Protein AF-A0A401PK47-F1 (afdb_monomer)

Foldseek 3Di:
DDQLPALLVVFFLVNLVVLPDPVRVVVLVVLQCVQVPPLQFHALVSCCPVPVHPPADPLRSVLLQVNLSQDPSHHHSSSVSSSVCCVPPNDPVSVVSSVQSSQDDSVSPHHDLVSVQVSCCVRPVGDDPVSVVVPDD

Solvent-accessible surface area (backbone atoms only — not comparable to full-atom values): 7869 Å² total; per-residue (Å²): 135,78,81,73,70,38,48,51,75,89,54,49,53,74,62,33,52,73,76,45,54,72,67,56,50,48,50,52,52,54,50,48,48,71,73,21,54,93,73,66,22,35,42,67,70,53,42,38,60,77,72,65,35,91,85,52,56,70,56,49,45,51,51,53,42,41,36,41,33,36,50,98,83,21,27,45,63,65,35,51,50,27,45,52,33,41,76,78,68,42,52,70,68,57,45,51,51,39,58,48,34,72,45,21,46,97,86,56,79,51,67,50,67,71,60,38,48,50,51,35,31,65,57,68,70,49,70,58,68,72,65,59,55,76,75,61,130

Organism: Scyliorhinus torazame (NCBI:txid75743)

InterPro domains:
  IPR011992 EF-hand domain pair [SSF47473] (18-122)
  IPR057368 USP32, N-terminal domain [PF25265] (15-105)

Radius of gyration: 15.9 Å; Cα contacts (8 Å, |Δi|>4): 134; chains: 1; bounding box: 37×32×49 Å

Secondary structure (DSSP, 8-state):
------TTTTS-HHHHHHTS-HHHHHHHHHHHHHHHGGGSEE-HHHHIIIII-TTS-HHHHHHHHHHTT-BTTBEEHHHHHHHHHHHHH--HHHHHHHHHHHHB-TTSS-B-HHHHHHHHHHHHSS--HHHHHTT--

Sequence (137 aa):
MGAKESRIGFLSYDEAVKRVTDIELKRLKDAFKRTSGLSYYMSQQAFVREVLGDGVPPKVAEVIYHSFGGTSKGLHFNNLIVGLVLLTRGRDEEKAKYIFNLFANESGSYVVREEMETMLRACDGEVQLGVKKCFVE

pLDDT: mean 90.39, std 10.46, range [31.39, 98.19]

Structure (mmCIF, N/CA/C/O backbone):
data_AF-A0A401PK47-F1
#
_entry.id   AF-A0A401PK47-F1
#
loop_
_atom_site.group_PDB
_atom_site.id
_atom_site.type_symbol
_atom_site.label_atom_id
_atom_site.label_alt_id
_atom_site.label_comp_id
_atom_site.label_asym_id
_atom_site.label_entity_id
_atom_site.label_seq_id
_atom_site.pdbx_PDB_ins_code
_atom_site.Cartn_x
_atom_site.Cartn_y
_atom_site.Cartn_z
_atom_site.occupancy
_atom_site.B_iso_or_equiv
_atom_site.auth_seq_id
_atom_site.auth_comp_id
_atom_site.auth_asym_id
_atom_site.auth_atom_id
_atom_site.pdbx_PDB_model_num
ATOM 1 N N . MET A 1 1 ? -2.716 22.388 5.372 1.00 31.39 1 MET A N 1
ATOM 2 C CA . MET A 1 1 ? -3.185 21.053 4.943 1.00 31.39 1 MET A CA 1
ATOM 3 C C . MET A 1 1 ? -1.954 20.205 4.670 1.00 31.39 1 MET A C 1
ATOM 5 O O . MET A 1 1 ? -1.365 20.333 3.604 1.00 31.39 1 MET A O 1
ATOM 9 N N . GLY A 1 2 ? -1.486 19.475 5.686 1.00 39.19 2 GLY A N 1
ATOM 10 C CA . GLY A 1 2 ? -0.307 18.616 5.574 1.00 39.19 2 GLY A CA 1
ATOM 11 C C . GLY A 1 2 ? -0.608 17.437 4.658 1.00 39.19 2 GLY A C 1
ATOM 12 O O . GLY A 1 2 ? -1.720 16.909 4.676 1.00 39.19 2 GLY A O 1
ATOM 13 N N . ALA A 1 3 ? 0.349 17.063 3.814 1.00 41.78 3 ALA A N 1
ATOM 14 C CA . ALA A 1 3 ? 0.252 15.822 3.065 1.00 41.78 3 ALA A CA 1
ATOM 15 C C . ALA A 1 3 ? 0.083 14.683 4.079 1.00 41.78 3 ALA A C 1
ATOM 17 O O . ALA A 1 3 ? 0.897 14.567 4.990 1.00 41.78 3 ALA A O 1
ATOM 18 N N . LYS A 1 4 ? -0.984 13.883 3.959 1.00 55.28 4 LYS A N 1
ATOM 19 C CA . LYS A 1 4 ? -1.098 12.643 4.733 1.00 55.28 4 LYS A CA 1
ATOM 20 C C . LYS A 1 4 ? 0.108 11.785 4.355 1.00 55.28 4 LYS A C 1
ATOM 22 O O . LYS A 1 4 ? 0.205 11.346 3.209 1.00 55.28 4 LYS A O 1
ATOM 27 N N . GLU A 1 5 ? 1.058 11.644 5.272 1.00 63.09 5 GLU A N 1
ATOM 28 C CA . GLU A 1 5 ? 2.217 10.782 5.066 1.00 63.09 5 GLU A CA 1
ATOM 29 C C . GLU A 1 5 ? 1.739 9.342 4.838 1.00 63.09 5 GLU A C 1
ATOM 31 O O . GLU A 1 5 ? 0.704 8.916 5.359 1.00 63.09 5 GLU A O 1
ATOM 36 N N . SER A 1 6 ? 2.469 8.601 4.001 1.00 74.94 6 SER A N 1
ATOM 37 C CA . SER A 1 6 ? 2.172 7.190 3.741 1.00 74.94 6 SER A CA 1
ATOM 38 C C . SER A 1 6 ? 2.114 6.420 5.061 1.00 74.94 6 SER A C 1
ATOM 40 O O . SER A 1 6 ? 2.986 6.566 5.918 1.00 74.94 6 SER A O 1
ATOM 42 N N . ARG A 1 7 ? 1.127 5.530 5.210 1.00 80.44 7 ARG A N 1
ATOM 43 C CA . ARG A 1 7 ? 0.995 4.681 6.409 1.00 80.44 7 ARG A CA 1
ATOM 44 C C . ARG A 1 7 ? 2.089 3.605 6.495 1.00 80.44 7 ARG A C 1
ATOM 46 O O . ARG A 1 7 ? 2.169 2.890 7.493 1.00 80.44 7 ARG A O 1
ATOM 53 N N . ILE A 1 8 ? 2.940 3.512 5.469 1.00 85.81 8 ILE A N 1
ATOM 54 C CA . ILE A 1 8 ? 4.033 2.542 5.318 1.00 85.81 8 ILE A CA 1
ATOM 55 C C . ILE A 1 8 ? 5.405 3.192 5.598 1.00 85.81 8 ILE A C 1
ATOM 57 O O . ILE A 1 8 ? 6.439 2.709 5.153 1.00 85.81 8 ILE A O 1
ATOM 61 N N . GLY A 1 9 ? 5.457 4.286 6.368 1.00 82.38 9 GLY A N 1
ATOM 62 C CA . GLY A 1 9 ? 6.714 4.983 6.692 1.00 82.38 9 GLY A CA 1
ATOM 63 C C . GLY A 1 9 ? 7.784 4.133 7.401 1.00 82.38 9 GLY A C 1
ATOM 64 O O . GLY A 1 9 ? 8.943 4.528 7.450 1.00 82.38 9 GLY A O 1
ATOM 65 N N . PHE A 1 10 ? 7.423 2.954 7.919 1.00 89.19 10 PHE A N 1
ATOM 66 C CA . PHE A 1 10 ? 8.337 2.014 8.577 1.00 89.19 10 PHE A CA 1
ATOM 67 C C . PHE A 1 10 ? 9.100 1.082 7.615 1.00 89.19 10 PHE A C 1
ATOM 69 O O . PHE A 1 10 ? 9.988 0.368 8.072 1.00 89.19 10 PHE A O 1
ATOM 76 N N . LEU A 1 11 ? 8.752 1.042 6.321 1.00 93.69 11 LEU A N 1
ATOM 77 C CA . LEU A 1 11 ? 9.488 0.300 5.291 1.00 93.69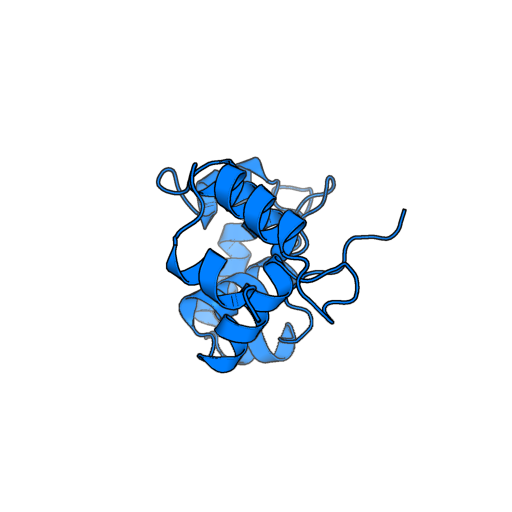 11 LEU A CA 1
ATOM 78 C C . LEU A 1 11 ? 9.972 1.286 4.228 1.00 93.69 11 LEU A C 1
ATOM 80 O O . LEU A 1 11 ? 9.175 1.867 3.491 1.00 93.69 11 LEU A O 1
ATOM 84 N N . SER A 1 12 ? 11.286 1.465 4.132 1.00 94.81 12 SER A N 1
ATOM 85 C CA . SER A 1 12 ? 11.864 2.406 3.172 1.00 94.81 12 SER A CA 1
ATOM 86 C C . SER A 1 12 ? 11.835 1.869 1.736 1.00 94.81 12 SER A C 1
ATOM 88 O O . SER A 1 12 ? 11.812 0.659 1.493 1.00 94.81 12 SER A O 1
ATOM 90 N N . TYR A 1 13 ? 11.902 2.777 0.755 1.00 95.62 13 TYR A N 1
ATOM 91 C CA . TYR A 1 13 ? 12.070 2.404 -0.654 1.00 95.62 13 TYR A CA 1
ATOM 92 C C . TYR A 1 13 ? 13.329 1.554 -0.868 1.00 95.62 13 TYR A C 1
ATOM 94 O O . TYR A 1 13 ? 13.256 0.531 -1.545 1.00 95.62 13 TYR A O 1
ATOM 102 N N . ASP A 1 14 ? 14.451 1.932 -0.250 1.00 96.62 14 ASP A N 1
ATOM 103 C CA . ASP A 1 14 ? 15.730 1.228 -0.389 1.00 96.62 14 ASP A CA 1
ATOM 104 C C . ASP A 1 14 ? 15.671 -0.203 0.160 1.00 96.62 14 ASP A C 1
ATOM 106 O O . ASP A 1 14 ? 16.259 -1.124 -0.409 1.00 96.62 14 ASP A O 1
ATOM 110 N N . GLU A 1 15 ? 14.938 -0.425 1.251 1.00 96.44 15 GLU A N 1
ATOM 111 C CA . GLU A 1 15 ? 14.688 -1.774 1.759 1.00 96.44 15 GLU A CA 1
ATOM 112 C C . GLU A 1 15 ? 13.727 -2.555 0.870 1.00 96.44 15 GLU A C 1
ATOM 114 O O . GLU A 1 15 ? 13.940 -3.748 0.651 1.00 96.44 15 GLU A O 1
ATOM 119 N N . ALA A 1 16 ? 12.688 -1.904 0.344 1.00 97.06 16 ALA A N 1
ATOM 120 C CA . ALA A 1 16 ? 11.725 -2.550 -0.534 1.00 97.06 16 ALA A CA 1
ATOM 121 C C . ALA A 1 16 ? 12.390 -3.044 -1.827 1.00 97.06 16 ALA A C 1
ATOM 123 O O . ALA A 1 16 ? 12.208 -4.203 -2.202 1.00 97.06 16 ALA A O 1
ATOM 124 N N . VAL A 1 17 ? 13.218 -2.217 -2.478 1.00 97.25 17 VAL A N 1
ATOM 125 C CA . VAL A 1 17 ? 13.900 -2.611 -3.724 1.00 97.25 17 VAL A CA 1
ATOM 126 C C . VAL A 1 17 ? 14.901 -3.742 -3.520 1.00 97.25 17 VAL A C 1
ATOM 128 O O . VAL A 1 17 ? 15.033 -4.572 -4.407 1.00 97.25 17 VAL A O 1
ATOM 131 N N . LYS A 1 18 ? 15.539 -3.859 -2.346 1.00 97.69 18 LYS A N 1
ATOM 132 C CA . LYS A 1 18 ? 16.424 -4.999 -2.031 1.00 97.69 18 LYS A CA 1
ATOM 133 C C . LYS A 1 18 ? 15.690 -6.343 -1.987 1.00 97.69 18 LYS A C 1
ATOM 135 O O . LYS A 1 18 ? 16.326 -7.385 -2.102 1.00 97.69 18 LYS A O 1
ATOM 140 N N . ARG A 1 19 ? 14.363 -6.339 -1.812 1.00 97.44 19 ARG A N 1
ATOM 141 C CA . ARG A 1 19 ? 13.514 -7.548 -1.795 1.00 97.44 19 ARG A CA 1
ATOM 142 C C . ARG A 1 19 ? 12.932 -7.886 -3.168 1.00 97.44 19 ARG A C 1
ATOM 144 O O . ARG A 1 19 ? 12.086 -8.776 -3.285 1.00 97.44 19 ARG A O 1
ATOM 151 N N . VAL A 1 20 ? 13.335 -7.154 -4.201 1.00 97.25 20 VAL A N 1
ATOM 152 C CA . VAL A 1 20 ? 12.862 -7.302 -5.574 1.00 97.25 20 VAL A CA 1
ATOM 153 C C . VAL A 1 20 ? 14.071 -7.474 -6.479 1.00 97.25 20 VAL A C 1
ATOM 155 O O . VAL A 1 20 ? 15.068 -6.778 -6.338 1.00 97.25 20 VAL A O 1
ATOM 158 N N . THR A 1 21 ? 14.007 -8.422 -7.407 1.00 97.56 21 THR A N 1
ATOM 159 C CA . THR A 1 21 ? 15.098 -8.598 -8.376 1.00 97.56 21 THR A CA 1
ATOM 160 C C . THR A 1 21 ? 15.144 -7.423 -9.357 1.00 97.56 21 THR A C 1
ATOM 162 O O . THR A 1 21 ? 14.119 -6.800 -9.641 1.00 97.56 21 THR A O 1
ATOM 165 N N . ASP A 1 22 ? 16.301 -7.154 -9.965 1.00 97.56 22 ASP A N 1
ATOM 166 C CA . ASP A 1 22 ? 16.432 -6.075 -10.957 1.00 97.56 22 ASP A CA 1
ATOM 167 C C . ASP A 1 22 ? 15.473 -6.240 -12.146 1.00 97.56 22 ASP A C 1
ATOM 169 O O . ASP A 1 22 ? 14.942 -5.262 -12.680 1.00 97.56 22 ASP A O 1
ATOM 173 N N . ILE A 1 23 ? 15.204 -7.489 -12.540 1.00 98.19 23 ILE A N 1
ATOM 174 C CA . ILE A 1 23 ? 14.275 -7.822 -13.625 1.00 98.19 23 ILE A CA 1
ATOM 175 C C . ILE A 1 23 ? 12.839 -7.450 -13.236 1.00 98.19 23 ILE A C 1
ATOM 177 O O . ILE A 1 23 ? 12.127 -6.824 -14.024 1.00 98.19 23 ILE A O 1
ATOM 181 N N . GLU A 1 24 ? 12.405 -7.808 -12.028 1.00 97.62 24 GLU A N 1
ATOM 182 C CA . GLU A 1 24 ? 11.088 -7.435 -11.504 1.00 97.62 24 GLU A CA 1
ATOM 183 C C . GLU A 1 24 ? 10.961 -5.921 -11.341 1.00 97.62 24 GLU A C 1
ATOM 185 O O . GLU A 1 24 ? 9.970 -5.341 -11.781 1.00 97.62 24 GLU A O 1
ATOM 190 N N . LEU A 1 25 ? 11.983 -5.267 -10.782 1.00 97.75 25 LEU A N 1
ATOM 191 C CA . LEU A 1 25 ? 12.012 -3.819 -10.603 1.00 97.75 25 LEU A CA 1
ATOM 192 C C . LEU A 1 25 ? 11.879 -3.095 -11.946 1.00 97.75 25 LEU A C 1
ATOM 194 O O . LEU A 1 25 ? 11.091 -2.154 -12.066 1.00 97.75 25 LEU A O 1
ATOM 198 N N . LYS A 1 26 ? 12.612 -3.546 -12.970 1.00 97.81 26 LYS A N 1
ATOM 199 C CA . LYS A 1 26 ? 12.507 -3.014 -14.333 1.00 97.81 26 LYS A CA 1
ATOM 200 C C . LYS A 1 26 ? 11.097 -3.205 -14.894 1.00 97.81 26 LYS A C 1
ATOM 202 O O . LYS A 1 26 ? 10.500 -2.244 -15.370 1.00 97.81 26 LYS A O 1
ATOM 207 N N . ARG A 1 27 ? 10.528 -4.409 -14.771 1.00 98.00 27 ARG A N 1
ATOM 208 C CA . ARG A 1 27 ? 9.165 -4.713 -15.240 1.00 98.00 27 ARG A CA 1
ATOM 209 C C . ARG A 1 27 ? 8.102 -3.855 -14.554 1.00 98.00 27 ARG A C 1
ATOM 211 O O . ARG A 1 27 ? 7.221 -3.340 -15.240 1.00 98.00 27 ARG A O 1
ATOM 218 N N . LEU A 1 28 ? 8.201 -3.664 -13.238 1.00 97.06 28 LEU A N 1
ATOM 219 C CA . LEU A 1 28 ? 7.299 -2.808 -12.464 1.00 97.06 28 LEU A CA 1
ATOM 220 C C . LEU A 1 28 ? 7.412 -1.341 -12.893 1.00 97.06 28 LEU A C 1
ATOM 222 O O . LEU A 1 28 ? 6.389 -0.692 -13.107 1.00 97.06 28 LEU A O 1
ATOM 226 N N . LYS A 1 29 ? 8.635 -0.825 -13.083 1.00 95.81 29 LYS A N 1
ATOM 227 C CA . LYS A 1 29 ? 8.862 0.540 -13.593 1.00 95.81 29 LYS A CA 1
ATOM 228 C C . LYS A 1 29 ? 8.262 0.730 -14.983 1.00 95.81 29 LYS A C 1
ATOM 230 O O . LYS A 1 29 ? 7.601 1.737 -15.231 1.00 95.81 29 LYS A O 1
ATOM 235 N N . ASP A 1 30 ? 8.476 -0.228 -15.879 1.00 96.00 30 ASP A N 1
ATOM 236 C CA . ASP A 1 30 ? 7.973 -0.158 -17.249 1.00 96.00 30 ASP A CA 1
ATOM 237 C C . ASP A 1 30 ? 6.439 -0.233 -17.287 1.00 96.00 30 ASP A C 1
ATOM 239 O O . ASP A 1 30 ? 5.808 0.515 -18.033 1.00 96.00 30 ASP A O 1
ATOM 243 N N . ALA A 1 31 ? 5.824 -1.083 -16.456 1.00 96.12 31 ALA A N 1
ATOM 244 C CA . ALA A 1 31 ? 4.370 -1.135 -16.298 1.00 96.12 31 ALA A CA 1
ATOM 245 C C . ALA A 1 31 ? 3.813 0.185 -15.749 1.00 96.12 31 ALA A C 1
ATOM 247 O O . ALA A 1 31 ? 2.922 0.773 -16.356 1.00 96.12 31 ALA A O 1
ATOM 248 N N . PHE A 1 32 ? 4.405 0.711 -14.674 1.00 96.19 32 PHE A N 1
ATOM 249 C CA . PHE A 1 32 ? 3.987 1.977 -14.077 1.00 96.19 32 PHE A CA 1
ATOM 250 C C . PHE A 1 32 ? 4.049 3.146 -15.067 1.00 96.19 32 PHE A C 1
ATOM 252 O O . PHE A 1 32 ? 3.124 3.957 -15.111 1.00 96.19 32 PHE A O 1
ATOM 259 N N . LYS A 1 33 ? 5.109 3.226 -15.883 1.00 94.12 33 LYS A N 1
ATOM 260 C CA . LYS A 1 33 ? 5.254 4.250 -16.931 1.00 94.12 33 LYS A CA 1
ATOM 261 C C . LYS A 1 33 ? 4.157 4.156 -17.990 1.00 94.12 33 LYS A C 1
ATOM 263 O O . LYS A 1 33 ? 3.605 5.185 -18.367 1.00 94.12 33 LYS A O 1
ATOM 268 N N . ARG A 1 34 ? 3.815 2.943 -18.446 1.00 92.56 34 ARG A N 1
ATOM 269 C CA . ARG A 1 34 ? 2.718 2.739 -19.412 1.00 92.56 34 ARG A CA 1
ATOM 270 C C . ARG A 1 34 ? 1.373 3.188 -18.848 1.00 92.56 34 ARG A C 1
ATOM 272 O O . ARG A 1 34 ? 0.586 3.783 -19.572 1.00 92.56 34 ARG A O 1
ATOM 279 N N . THR A 1 35 ? 1.134 2.934 -17.565 1.00 90.62 35 THR A N 1
ATOM 280 C CA . THR A 1 35 ? -0.134 3.256 -16.901 1.00 90.62 35 THR A CA 1
ATOM 281 C C . THR A 1 35 ? -0.259 4.730 -16.505 1.00 90.62 35 THR A C 1
ATOM 283 O O . THR A 1 35 ? -1.345 5.297 -16.594 1.00 90.62 35 THR A O 1
ATOM 286 N N . SER A 1 36 ? 0.828 5.361 -16.054 1.00 87.25 36 SER A N 1
ATOM 287 C CA . SER A 1 36 ? 0.800 6.724 -15.492 1.00 87.25 36 SER A CA 1
ATOM 288 C C . SER A 1 36 ? 0.941 7.824 -16.550 1.00 87.25 36 SER A C 1
ATOM 290 O O . SER A 1 36 ? 0.671 8.990 -16.272 1.00 87.25 36 SER A O 1
ATOM 292 N N . GLY A 1 37 ? 1.361 7.483 -17.772 1.00 79.94 37 GLY A N 1
ATOM 293 C CA . GLY A 1 37 ? 1.552 8.458 -18.844 1.00 79.94 37 GLY A CA 1
ATOM 294 C C . GLY A 1 37 ? 2.574 9.544 -18.480 1.00 79.94 37 GLY A C 1
ATOM 295 O O . GLY A 1 37 ? 3.590 9.274 -17.840 1.00 79.94 37 GLY A O 1
ATOM 296 N N . LEU A 1 38 ? 2.306 10.786 -18.893 1.00 78.44 38 LEU A N 1
ATOM 297 C CA . LEU A 1 38 ? 3.223 11.926 -18.730 1.00 78.44 38 LEU A CA 1
ATOM 298 C C . LEU A 1 38 ? 3.243 12.529 -17.316 1.00 78.44 38 LEU A C 1
ATOM 300 O O . LEU A 1 38 ? 4.099 13.363 -17.032 1.00 78.44 38 LEU A O 1
ATOM 304 N N . SER A 1 39 ? 2.311 12.151 -16.433 1.00 81.12 39 SER A N 1
ATOM 305 C CA . SER A 1 39 ? 2.223 12.747 -15.094 1.00 81.12 39 SER A CA 1
ATOM 306 C C . SER A 1 39 ? 3.315 12.237 -14.153 1.00 81.12 39 SER A C 1
ATOM 308 O O . SER A 1 39 ? 3.609 12.906 -13.171 1.00 81.12 39 SER A O 1
ATOM 310 N N . TYR A 1 40 ? 3.900 11.062 -14.425 1.00 87.88 40 TYR A N 1
ATOM 311 C CA . TYR A 1 40 ? 4.739 10.296 -13.488 1.00 87.88 40 TYR A CA 1
ATOM 312 C C . TYR A 1 40 ? 4.026 9.862 -12.191 1.00 87.88 40 TYR A C 1
ATOM 314 O O . TYR A 1 40 ? 4.660 9.292 -11.302 1.00 87.88 40 TYR A O 1
ATOM 322 N N . TYR A 1 41 ? 2.711 10.069 -12.099 1.00 94.50 41 TYR A N 1
ATOM 323 C CA . TYR A 1 41 ? 1.877 9.672 -10.970 1.00 94.50 41 TYR A CA 1
ATOM 324 C C . TYR A 1 41 ? 0.703 8.813 -11.443 1.00 94.50 41 TYR A C 1
ATOM 326 O O . TYR A 1 41 ? -0.031 9.174 -12.364 1.00 94.50 41 TYR A O 1
ATOM 334 N N . MET A 1 42 ? 0.484 7.690 -10.770 1.00 95.88 42 MET A N 1
ATOM 335 C CA . MET A 1 42 ? -0.641 6.803 -11.046 1.00 95.88 42 MET A CA 1
ATOM 336 C C . MET A 1 42 ? -1.912 7.355 -10.399 1.00 95.88 42 MET A C 1
ATOM 338 O O . MET A 1 42 ? -1.931 7.612 -9.197 1.00 95.88 42 MET A O 1
ATOM 342 N N . SER A 1 43 ? -2.985 7.533 -11.171 1.00 95.12 43 SER A N 1
ATOM 343 C CA . SER A 1 43 ? -4.277 7.947 -10.612 1.00 95.12 43 SER A CA 1
ATOM 344 C C . SER A 1 43 ? -4.900 6.835 -9.765 1.00 95.12 43 SER A C 1
ATOM 346 O O . SER A 1 43 ? -4.609 5.655 -9.963 1.00 95.12 43 SER A O 1
ATOM 348 N N . GLN A 1 44 ? -5.818 7.189 -8.862 1.00 95.06 44 GLN A N 1
ATOM 349 C CA . GLN A 1 44 ? -6.555 6.197 -8.074 1.00 95.06 44 GLN A CA 1
ATOM 350 C C . GLN A 1 44 ? -7.306 5.198 -8.965 1.00 95.06 44 GLN A C 1
ATOM 352 O O . GLN A 1 44 ? -7.247 4.000 -8.720 1.00 95.06 44 GLN A O 1
ATOM 357 N N . GLN A 1 45 ? -7.955 5.662 -10.038 1.00 93.50 45 GLN A N 1
ATOM 358 C CA . GLN A 1 45 ? -8.659 4.778 -10.974 1.00 93.50 45 GLN A CA 1
ATOM 359 C C . GLN A 1 45 ? -7.707 3.777 -11.644 1.00 93.50 45 GLN A C 1
ATOM 361 O O . GLN A 1 45 ? -8.033 2.598 -11.770 1.00 93.50 45 GLN A O 1
ATOM 366 N N . ALA A 1 46 ? -6.525 4.238 -12.059 1.00 95.00 46 ALA A N 1
ATOM 367 C CA . ALA A 1 46 ? -5.516 3.372 -12.651 1.00 95.00 46 ALA A CA 1
ATOM 368 C C . ALA A 1 46 ? -4.949 2.381 -11.626 1.00 95.00 46 ALA A C 1
ATOM 370 O O . ALA A 1 46 ? -4.754 1.219 -11.957 1.00 95.00 46 ALA A O 1
ATOM 371 N N . PHE A 1 47 ? -4.746 2.806 -10.378 1.00 96.12 47 PHE A N 1
ATOM 372 C CA . PHE A 1 47 ? -4.329 1.921 -9.292 1.00 96.12 47 PHE A CA 1
ATOM 373 C C . PHE A 1 47 ? -5.355 0.809 -9.036 1.00 96.12 47 PHE A C 1
ATOM 375 O O . PHE A 1 47 ? -4.993 -0.363 -9.008 1.00 96.12 47 PHE A O 1
ATOM 382 N N . VAL A 1 48 ? -6.641 1.153 -8.921 1.00 95.06 48 VAL A N 1
ATOM 383 C CA . VAL A 1 48 ? -7.715 0.166 -8.729 1.00 95.06 48 VAL A CA 1
ATOM 384 C C . VAL A 1 48 ? -7.706 -0.855 -9.868 1.00 95.06 48 VAL A C 1
ATOM 386 O O . VAL A 1 48 ? -7.639 -2.049 -9.610 1.00 95.06 48 VAL A O 1
ATOM 389 N N . ARG A 1 49 ? -7.695 -0.394 -11.123 1.00 94.00 49 ARG A N 1
ATOM 390 C CA . ARG A 1 49 ? -7.799 -1.277 -12.292 1.00 94.00 49 ARG A CA 1
ATOM 391 C C . ARG A 1 49 ? -6.546 -2.121 -12.538 1.00 94.00 49 ARG A C 1
ATOM 393 O O . ARG A 1 49 ? -6.654 -3.311 -12.796 1.00 94.00 49 ARG A O 1
ATOM 400 N N . GLU A 1 50 ? -5.368 -1.504 -12.497 1.00 94.44 50 GLU A N 1
ATOM 401 C CA . GLU A 1 50 ? -4.116 -2.126 -12.954 1.00 94.44 50 GLU A CA 1
ATOM 402 C C . GLU A 1 50 ? -3.329 -2.806 -11.823 1.00 94.44 50 GLU A C 1
ATOM 404 O O . GLU A 1 50 ? -2.445 -3.613 -12.103 1.00 94.44 50 GLU A O 1
ATOM 409 N N . VAL A 1 51 ? -3.603 -2.464 -10.555 1.00 95.50 51 VAL A N 1
ATOM 410 C CA . VAL A 1 51 ? -2.880 -3.012 -9.391 1.00 95.50 51 VAL A CA 1
ATOM 411 C C . VAL A 1 51 ? -3.751 -3.951 -8.563 1.00 95.50 51 VAL A C 1
ATOM 413 O O . VAL A 1 51 ? -3.289 -5.029 -8.202 1.00 95.50 51 VAL A O 1
ATOM 416 N N . LEU A 1 52 ? -4.987 -3.556 -8.244 1.00 94.69 52 LEU A N 1
ATOM 417 C CA . LEU A 1 52 ? -5.874 -4.347 -7.380 1.00 94.69 52 LEU A CA 1
ATOM 418 C C . LEU A 1 52 ? -6.808 -5.280 -8.166 1.00 94.69 52 LEU A C 1
ATOM 420 O O . LEU A 1 52 ? -7.070 -6.397 -7.722 1.00 94.69 52 LEU A O 1
ATOM 424 N N . GLY A 1 53 ? -7.283 -4.833 -9.329 1.00 90.50 53 GLY A N 1
ATOM 425 C CA . GLY A 1 53 ? -8.284 -5.521 -10.139 1.00 90.50 53 GLY A CA 1
ATOM 426 C C . GLY A 1 53 ? -9.715 -5.372 -9.604 1.00 90.50 53 GLY A C 1
ATOM 427 O O . GLY A 1 53 ? -9.960 -4.767 -8.560 1.00 90.50 53 GLY A O 1
ATOM 428 N N . ASP A 1 54 ? -10.674 -5.960 -10.322 1.00 86.44 54 ASP A N 1
ATOM 429 C CA . ASP A 1 54 ? -12.117 -5.769 -10.084 1.00 86.44 54 ASP A CA 1
ATOM 430 C C . ASP A 1 54 ? -12.664 -6.502 -8.841 1.00 86.44 54 ASP A C 1
ATOM 432 O O . ASP A 1 54 ? -13.819 -6.321 -8.464 1.00 86.44 54 ASP A O 1
ATOM 436 N N . GLY A 1 55 ? -11.849 -7.341 -8.193 1.00 87.50 55 GLY A N 1
ATOM 437 C CA . GLY A 1 55 ? -12.259 -8.132 -7.028 1.00 87.50 55 GLY A CA 1
ATOM 438 C C . GLY A 1 55 ? -12.216 -7.383 -5.693 1.00 87.50 55 GLY A C 1
ATOM 439 O O . GLY A 1 55 ? -12.696 -7.911 -4.692 1.00 87.50 55 GLY A O 1
ATOM 440 N N . VAL A 1 56 ? -11.632 -6.180 -5.647 1.00 91.00 56 VAL A N 1
ATOM 441 C CA . VAL A 1 56 ? -11.478 -5.416 -4.400 1.00 91.00 56 VAL A CA 1
ATOM 442 C C . VAL A 1 56 ? -12.609 -4.390 -4.260 1.00 91.00 56 VAL A C 1
ATOM 444 O O . VAL A 1 56 ? -12.773 -3.554 -5.151 1.00 91.00 56 VAL A O 1
ATOM 447 N N . PRO A 1 57 ? -13.362 -4.382 -3.139 1.00 91.50 57 PRO A N 1
ATOM 448 C CA . PRO A 1 57 ? -14.414 -3.395 -2.911 1.00 91.50 57 PRO A CA 1
ATOM 449 C C . PRO A 1 57 ? -13.901 -1.950 -3.047 1.00 91.50 57 PRO A C 1
ATOM 451 O O . PRO A 1 57 ? -12.818 -1.643 -2.535 1.00 91.50 57 PRO A O 1
ATOM 454 N N . PRO A 1 58 ? -14.670 -1.021 -3.654 1.00 91.25 58 PRO A N 1
ATOM 455 C CA . PRO A 1 58 ? -14.194 0.335 -3.939 1.00 91.25 58 PRO A CA 1
ATOM 456 C C . PRO A 1 58 ? -13.659 1.079 -2.713 1.00 91.25 58 PRO A C 1
ATOM 458 O O . PRO A 1 58 ? -12.642 1.768 -2.804 1.00 91.25 58 PRO A O 1
ATOM 461 N N . LYS A 1 59 ? -14.304 0.909 -1.549 1.00 91.44 59 LYS A N 1
ATOM 462 C CA . LYS A 1 59 ? -13.867 1.574 -0.319 1.00 91.44 59 LYS A CA 1
ATOM 463 C C . LYS A 1 59 ? -12.547 1.017 0.210 1.00 91.44 59 LYS A C 1
ATOM 465 O O . LYS A 1 59 ? -11.680 1.784 0.620 1.00 91.44 59 LYS A O 1
ATOM 470 N N . VAL A 1 60 ? -12.363 -0.299 0.135 1.00 92.44 60 VAL A N 1
ATOM 471 C CA . VAL A 1 60 ? -11.103 -0.965 0.496 1.00 92.44 60 VAL A CA 1
ATOM 472 C C . VAL A 1 60 ? -9.986 -0.510 -0.442 1.00 92.44 60 VAL A C 1
ATOM 474 O O . VAL A 1 60 ? -8.898 -0.153 0.006 1.00 92.44 60 VAL A O 1
ATOM 477 N N . ALA A 1 61 ? -10.269 -0.442 -1.742 1.00 94.50 61 ALA A N 1
ATOM 478 C CA . ALA A 1 61 ? -9.312 0.014 -2.739 1.00 94.50 61 ALA A CA 1
ATOM 479 C C . ALA A 1 61 ? -8.887 1.479 -2.520 1.00 94.50 61 ALA A C 1
ATOM 481 O O . ALA A 1 61 ? -7.705 1.808 -2.624 1.00 94.50 61 ALA A O 1
ATOM 482 N N . GLU A 1 62 ? -9.832 2.352 -2.153 1.00 93.25 62 GLU A N 1
ATOM 483 C CA . GLU A 1 62 ? -9.560 3.733 -1.746 1.00 93.25 62 GLU A CA 1
ATOM 484 C C . GLU A 1 62 ? -8.644 3.793 -0.516 1.00 93.25 62 GLU A C 1
ATOM 486 O O . GLU A 1 62 ? -7.674 4.552 -0.510 1.00 93.25 62 GLU A O 1
ATOM 491 N N . VAL A 1 63 ? -8.918 2.992 0.514 1.00 93.06 63 VAL A N 1
ATOM 492 C CA . VAL A 1 63 ? -8.097 2.937 1.732 1.00 93.06 63 VAL A CA 1
ATOM 493 C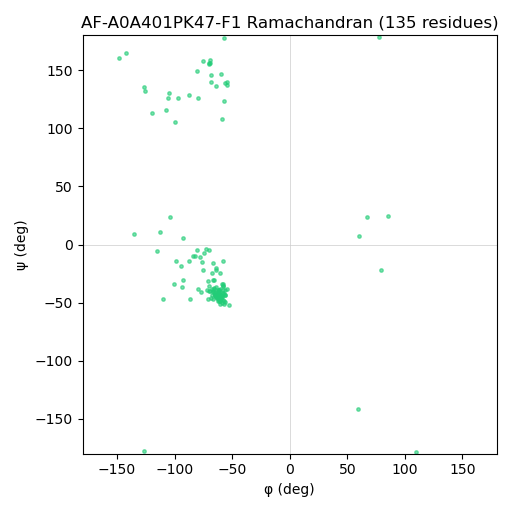 C . VAL A 1 63 ? -6.663 2.515 1.411 1.00 93.06 63 VAL A C 1
ATOM 495 O O . VAL A 1 63 ? -5.727 3.170 1.866 1.00 93.06 63 VAL A O 1
ATOM 498 N N . ILE A 1 64 ? -6.481 1.472 0.595 1.00 94.94 64 ILE A N 1
ATOM 499 C CA . ILE A 1 64 ? -5.152 0.989 0.190 1.00 94.94 64 ILE A CA 1
ATOM 500 C C . ILE A 1 64 ? -4.417 2.047 -0.647 1.00 94.94 64 ILE A C 1
ATOM 502 O O . ILE A 1 64 ? -3.226 2.284 -0.456 1.00 94.94 64 ILE A O 1
ATOM 506 N N . TYR A 1 65 ? -5.113 2.727 -1.559 1.00 96.06 65 TYR A N 1
ATOM 507 C CA . TYR A 1 65 ? -4.505 3.788 -2.361 1.00 96.06 65 TYR A CA 1
ATOM 508 C C . TYR A 1 65 ? -3.951 4.921 -1.482 1.00 96.06 65 TYR A C 1
ATOM 510 O O . TYR A 1 65 ? -2.805 5.344 -1.648 1.00 96.06 65 TYR A O 1
ATOM 518 N N . HIS A 1 66 ? -4.740 5.388 -0.512 1.00 94.12 66 HIS A N 1
ATOM 519 C CA . HIS A 1 66 ? -4.312 6.443 0.406 1.00 94.12 66 HIS A CA 1
ATOM 520 C C . HIS A 1 66 ? -3.235 5.970 1.382 1.00 94.12 66 HIS A C 1
ATOM 522 O O . HIS A 1 66 ? -2.330 6.739 1.703 1.00 94.12 66 HIS A O 1
ATOM 528 N N . SER A 1 67 ? -3.288 4.718 1.840 1.00 93.88 67 SER A N 1
ATOM 529 C CA . SER A 1 67 ? -2.284 4.178 2.759 1.00 93.88 67 SER A CA 1
ATOM 530 C C . SER A 1 67 ? -0.909 4.061 2.106 1.00 93.88 67 SER A C 1
ATOM 532 O O . SER A 1 67 ? 0.097 4.264 2.783 1.00 93.88 67 SER A O 1
ATOM 534 N N . PHE A 1 68 ? -0.859 3.829 0.789 1.00 95.50 68 PHE A N 1
ATOM 535 C CA . PHE A 1 68 ? 0.369 3.883 -0.001 1.00 95.50 68 PHE A CA 1
ATOM 536 C C . PHE A 1 68 ? 0.853 5.335 -0.192 1.00 95.50 68 PHE A C 1
ATOM 538 O O . PHE A 1 68 ? 1.911 5.560 -0.759 1.00 95.50 68 PHE A O 1
ATOM 545 N N . GLY A 1 69 ? 0.130 6.353 0.276 1.00 93.88 69 GLY A N 1
ATOM 546 C CA . GLY A 1 69 ? 0.469 7.764 0.068 1.00 93.88 69 GLY A CA 1
ATOM 547 C C . GLY A 1 69 ? -0.049 8.318 -1.261 1.00 93.88 69 GLY A C 1
ATOM 548 O O . GLY A 1 69 ? 0.524 9.261 -1.806 1.00 93.88 69 GLY A O 1
ATOM 549 N N . GLY A 1 70 ? -1.104 7.717 -1.814 1.00 94.50 70 GLY A N 1
ATOM 550 C CA . GLY A 1 70 ? -1.842 8.274 -2.937 1.00 94.50 70 GLY A CA 1
ATOM 551 C C . GLY A 1 70 ? -2.521 9.587 -2.548 1.00 94.50 70 GLY A C 1
ATOM 552 O O . GLY A 1 70 ? -3.116 9.713 -1.478 1.00 94.50 70 GLY A O 1
ATOM 553 N N . THR A 1 71 ? -2.429 10.582 -3.427 1.00 93.19 71 THR A N 1
ATOM 554 C CA . THR A 1 71 ? -3.048 11.905 -3.236 1.00 93.19 71 THR A CA 1
ATOM 555 C C . THR A 1 71 ? -3.910 12.270 -4.443 1.00 93.19 71 THR A C 1
ATOM 557 O O . THR A 1 71 ? -3.999 11.503 -5.404 1.00 93.19 71 THR A O 1
ATOM 560 N N . SER A 1 72 ? -4.498 13.470 -4.445 1.00 90.56 72 SER A N 1
ATOM 561 C CA . SER A 1 72 ? -5.171 14.025 -5.627 1.00 90.56 72 SER A CA 1
ATOM 562 C C . SER A 1 72 ? -4.234 14.208 -6.829 1.00 90.56 72 SER A C 1
ATOM 564 O O . SER A 1 72 ? -4.698 14.178 -7.964 1.00 90.56 72 SER A O 1
ATOM 566 N N . LYS A 1 73 ? -2.916 14.349 -6.606 1.00 91.94 73 LYS A N 1
ATOM 567 C CA . LYS A 1 73 ? -1.908 14.377 -7.682 1.00 91.94 73 LYS A CA 1
ATOM 568 C C . LYS A 1 73 ? -1.611 12.992 -8.262 1.00 91.94 73 LYS A C 1
ATOM 570 O O . LYS A 1 73 ? -1.009 12.902 -9.326 1.00 91.94 73 LYS A O 1
ATOM 575 N N . GLY A 1 74 ? -2.021 11.931 -7.572 1.00 93.94 74 GLY A N 1
ATOM 576 C CA . GLY A 1 74 ? -1.688 10.552 -7.898 1.00 93.94 74 GLY A CA 1
ATOM 577 C C . GLY A 1 74 ? -0.720 9.915 -6.890 1.00 93.94 74 GLY A C 1
ATOM 578 O O . GLY A 1 74 ? -0.315 10.533 -5.899 1.00 93.94 74 GLY A O 1
ATOM 579 N N . LEU A 1 75 ? -0.358 8.662 -7.152 1.00 95.75 75 LEU A N 1
ATOM 580 C CA . LEU A 1 75 ? 0.571 7.838 -6.384 1.00 95.75 75 LEU A CA 1
ATOM 581 C C . LEU A 1 75 ? 1.917 7.734 -7.113 1.00 95.75 75 LEU A C 1
ATOM 583 O O . LEU A 1 75 ? 1.967 7.414 -8.300 1.00 95.75 75 LEU A O 1
ATOM 587 N N . HIS A 1 76 ? 3.013 7.988 -6.399 1.00 95.56 76 HIS A N 1
ATOM 588 C CA . HIS A 1 76 ? 4.368 7.902 -6.947 1.00 95.56 76 HIS A CA 1
ATOM 589 C C . HIS A 1 76 ? 4.879 6.451 -6.994 1.00 95.56 76 HIS A C 1
ATOM 591 O O . HIS A 1 76 ? 4.560 5.647 -6.116 1.00 95.56 76 HIS A O 1
ATOM 597 N N . PHE A 1 77 ? 5.743 6.121 -7.962 1.00 96.12 77 PHE A N 1
ATOM 598 C CA . PHE A 1 77 ? 6.290 4.765 -8.120 1.00 96.12 77 PHE A CA 1
ATOM 599 C C . PHE A 1 77 ? 6.998 4.243 -6.860 1.00 96.12 77 PHE A C 1
ATOM 601 O O . PHE A 1 77 ? 6.782 3.100 -6.465 1.00 96.12 77 PHE A O 1
ATOM 608 N N . ASN A 1 78 ? 7.815 5.082 -6.209 1.00 95.62 78 ASN A N 1
ATOM 609 C CA . ASN A 1 78 ? 8.551 4.687 -4.999 1.00 95.62 78 ASN A CA 1
ATOM 610 C C . ASN A 1 78 ? 7.613 4.216 -3.884 1.00 95.62 78 ASN A C 1
ATOM 612 O O . ASN A 1 78 ? 7.929 3.277 -3.164 1.00 95.62 78 ASN A O 1
ATOM 616 N N . ASN A 1 79 ? 6.442 4.835 -3.780 1.00 96.50 79 ASN A N 1
ATOM 617 C CA . ASN A 1 79 ? 5.450 4.457 -2.794 1.00 96.50 79 ASN A CA 1
ATOM 618 C C . ASN A 1 79 ? 4.696 3.189 -3.208 1.00 96.50 79 ASN A C 1
ATOM 620 O O . ASN A 1 79 ? 4.463 2.308 -2.382 1.00 96.50 79 ASN A O 1
ATOM 624 N N . LEU A 1 80 ? 4.357 3.072 -4.498 1.00 96.88 80 LEU A N 1
ATOM 625 C CA . LEU A 1 80 ? 3.717 1.876 -5.036 1.00 96.88 80 LEU A CA 1
ATOM 626 C C . LEU A 1 80 ? 4.566 0.626 -4.779 1.00 96.88 80 LEU A C 1
ATOM 628 O O . LEU A 1 80 ? 4.039 -0.371 -4.296 1.00 96.88 80 LEU A O 1
ATOM 632 N N . ILE A 1 81 ? 5.869 0.664 -5.075 1.00 97.12 81 ILE A N 1
ATOM 633 C CA . ILE A 1 81 ? 6.723 -0.516 -4.890 1.00 97.12 81 ILE A CA 1
ATOM 634 C C . ILE A 1 81 ? 6.872 -0.898 -3.418 1.00 97.12 81 ILE A C 1
ATOM 636 O O . ILE A 1 81 ? 6.833 -2.084 -3.104 1.00 97.12 81 ILE A O 1
ATOM 640 N N . VAL A 1 82 ? 6.972 0.083 -2.515 1.00 97.81 82 VAL A N 1
ATOM 641 C CA . VAL A 1 82 ? 6.989 -0.164 -1.067 1.00 97.81 82 VAL A CA 1
ATOM 642 C C . VAL A 1 82 ? 5.720 -0.900 -0.645 1.00 97.81 82 VAL A C 1
ATOM 644 O O . VAL A 1 82 ? 5.799 -1.936 0.014 1.00 97.81 82 VAL A O 1
ATOM 647 N N . GLY A 1 83 ? 4.556 -0.426 -1.090 1.00 97.06 83 GLY A N 1
ATOM 648 C CA . GLY A 1 83 ? 3.283 -1.068 -0.787 1.00 97.06 83 GLY A CA 1
ATOM 649 C C . GLY A 1 83 ? 3.135 -2.468 -1.392 1.00 97.06 83 GLY A C 1
ATOM 650 O O . GLY A 1 83 ? 2.704 -3.393 -0.705 1.00 97.06 83 GLY A O 1
ATOM 651 N N . LEU A 1 84 ? 3.561 -2.679 -2.640 1.00 97.19 84 LEU A N 1
ATOM 652 C CA . LEU A 1 84 ? 3.550 -4.006 -3.270 1.00 97.19 84 LEU A CA 1
ATOM 653 C C . LEU A 1 84 ? 4.457 -5.002 -2.539 1.00 97.19 84 LEU A C 1
ATOM 655 O O . LEU A 1 84 ? 4.062 -6.148 -2.305 1.00 97.19 84 LEU A O 1
ATOM 659 N N . VAL A 1 85 ? 5.663 -4.572 -2.161 1.00 97.88 85 VAL A N 1
ATOM 660 C CA . VAL A 1 85 ? 6.612 -5.402 -1.411 1.00 97.88 85 VAL A CA 1
ATOM 661 C C . VAL A 1 85 ? 6.060 -5.728 -0.032 1.00 97.88 85 VAL A C 1
ATOM 663 O O . VAL A 1 85 ? 6.122 -6.885 0.365 1.00 97.88 85 VAL A O 1
ATOM 666 N N . LEU A 1 86 ? 5.465 -4.763 0.669 1.00 97.50 86 LEU A N 1
ATOM 667 C CA . LEU A 1 86 ? 4.809 -5.004 1.952 1.00 97.50 86 LEU A CA 1
ATOM 668 C C . LEU A 1 86 ? 3.719 -6.084 1.840 1.00 97.50 86 LEU A C 1
ATOM 670 O O . LEU A 1 86 ? 3.703 -7.032 2.626 1.00 97.50 86 LEU A O 1
ATOM 674 N N . LEU A 1 87 ? 2.822 -5.968 0.857 1.00 95.06 87 LEU A N 1
ATOM 675 C CA . LEU A 1 87 ? 1.699 -6.899 0.715 1.00 95.06 87 LEU A CA 1
ATOM 676 C C . LEU A 1 87 ? 2.162 -8.311 0.327 1.00 95.06 87 LEU A C 1
ATOM 678 O O . LEU A 1 87 ? 1.698 -9.296 0.902 1.00 95.06 87 LEU A O 1
ATOM 682 N N . THR A 1 88 ? 3.101 -8.421 -0.614 1.00 95.50 88 THR A N 1
ATOM 683 C CA . THR A 1 88 ? 3.495 -9.714 -1.203 1.00 95.50 88 THR A CA 1
ATOM 684 C C . THR A 1 88 ? 4.684 -10.383 -0.510 1.00 95.50 88 THR A C 1
ATOM 686 O O . THR A 1 88 ? 4.764 -11.608 -0.483 1.00 95.50 88 THR A O 1
ATOM 689 N N . ARG A 1 89 ? 5.607 -9.599 0.058 1.00 96.81 89 ARG A N 1
ATOM 690 C CA . ARG A 1 89 ? 6.902 -10.041 0.623 1.00 96.81 89 ARG A CA 1
ATOM 691 C C . ARG A 1 89 ? 7.214 -9.411 1.988 1.00 96.81 89 ARG A C 1
ATOM 693 O O . ARG A 1 89 ? 8.342 -9.515 2.472 1.00 96.81 89 ARG A O 1
ATOM 700 N N . GLY A 1 90 ? 6.255 -8.715 2.596 1.00 96.06 90 GLY A N 1
ATOM 701 C CA . GLY A 1 90 ? 6.400 -8.161 3.937 1.00 96.06 90 GLY A CA 1
ATOM 702 C C . GLY A 1 90 ? 6.443 -9.267 4.983 1.00 96.06 90 GLY A C 1
ATOM 703 O O . GLY A 1 90 ? 5.770 -10.292 4.846 1.00 96.06 90 GLY A O 1
ATOM 704 N N . ARG A 1 91 ? 7.226 -9.038 6.034 1.00 96.00 91 ARG A N 1
ATOM 705 C CA . ARG A 1 91 ? 7.244 -9.882 7.232 1.00 96.00 91 ARG A CA 1
ATOM 706 C C . ARG A 1 91 ? 5.941 -9.703 8.007 1.00 96.00 91 ARG A C 1
ATOM 708 O O . ARG A 1 91 ? 5.315 -8.646 7.919 1.00 96.00 91 ARG A O 1
ATOM 715 N N . ASP A 1 92 ? 5.574 -10.689 8.815 1.00 96.88 92 ASP A N 1
ATOM 716 C CA . ASP A 1 92 ? 4.333 -10.640 9.601 1.00 96.88 92 ASP A CA 1
ATOM 717 C C . ASP A 1 92 ? 4.267 -9.405 10.506 1.00 96.88 92 ASP A C 1
ATOM 719 O O . ASP A 1 92 ? 3.237 -8.742 10.569 1.00 96.88 92 ASP A O 1
ATOM 723 N N . GLU A 1 93 ? 5.390 -9.014 11.114 1.00 96.31 93 GLU A N 1
ATOM 724 C CA . GLU A 1 93 ? 5.487 -7.795 11.925 1.00 96.31 93 GLU A CA 1
ATOM 725 C C . GLU A 1 93 ? 5.205 -6.516 11.113 1.00 96.31 93 GLU A C 1
ATOM 727 O O . GLU A 1 93 ? 4.520 -5.611 11.583 1.00 96.31 93 GLU A O 1
ATOM 732 N N . GLU A 1 94 ? 5.700 -6.432 9.877 1.00 96.12 94 GLU A N 1
ATOM 733 C CA . GLU A 1 94 ? 5.481 -5.274 9.001 1.00 96.12 94 GLU A CA 1
ATOM 734 C C . GLU A 1 94 ? 4.022 -5.195 8.555 1.00 96.12 94 GLU A C 1
ATOM 736 O O . GLU A 1 94 ? 3.432 -4.116 8.524 1.00 96.12 94 GLU A O 1
ATOM 741 N N . LYS A 1 95 ? 3.419 -6.348 8.249 1.00 96.25 95 LYS A N 1
ATOM 742 C CA . LYS A 1 95 ? 1.999 -6.445 7.899 1.00 96.25 95 LYS A CA 1
ATOM 743 C C . LYS A 1 95 ? 1.108 -6.107 9.094 1.00 96.25 95 LYS A C 1
ATOM 745 O O . LYS A 1 95 ? 0.136 -5.377 8.926 1.00 96.25 95 LYS A O 1
ATOM 750 N N . ALA A 1 96 ? 1.457 -6.561 10.296 1.00 95.06 96 ALA A N 1
ATOM 751 C CA . ALA A 1 96 ? 0.748 -6.203 11.521 1.00 95.06 96 ALA A CA 1
ATOM 752 C C . ALA A 1 96 ? 0.830 -4.693 11.797 1.00 95.06 96 ALA A C 1
ATOM 754 O O . ALA A 1 96 ? -0.200 -4.058 12.019 1.00 95.06 96 ALA A O 1
ATOM 755 N N . LYS A 1 97 ? 2.027 -4.095 11.688 1.00 94.50 97 LYS A N 1
ATOM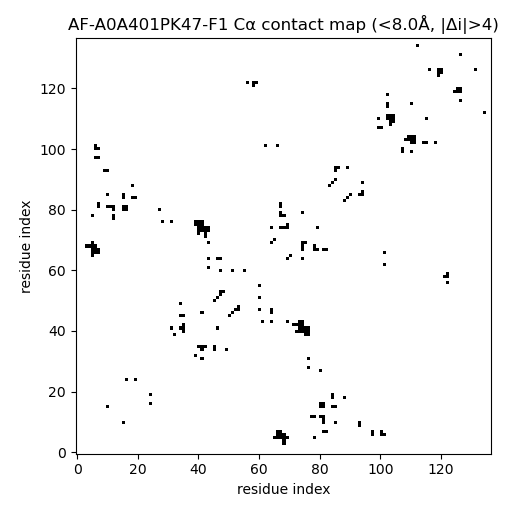 756 C CA . LYS A 1 97 ? 2.229 -2.637 11.798 1.00 94.50 97 LYS A CA 1
ATOM 757 C C . LYS A 1 97 ? 1.420 -1.866 10.761 1.00 94.50 97 LYS A C 1
ATOM 759 O O . LYS A 1 97 ? 0.812 -0.854 11.090 1.00 94.50 97 LYS A O 1
ATOM 764 N N . TYR A 1 98 ? 1.370 -2.353 9.524 1.00 95.19 98 TYR A N 1
ATOM 765 C CA . TYR A 1 98 ? 0.549 -1.754 8.479 1.00 95.19 98 TYR A CA 1
ATOM 766 C C . TYR A 1 98 ? -0.937 -1.757 8.832 1.00 95.19 98 TYR A C 1
ATOM 768 O O . TYR A 1 98 ? -1.575 -0.710 8.770 1.00 95.19 98 TYR A O 1
ATOM 776 N N . ILE A 1 99 ? -1.476 -2.916 9.222 1.00 93.00 99 ILE A N 1
ATOM 777 C CA . ILE A 1 99 ? -2.885 -3.053 9.604 1.00 93.00 99 ILE A CA 1
ATOM 778 C C . ILE A 1 99 ? -3.198 -2.131 10.782 1.00 93.00 99 ILE A C 1
ATOM 780 O O . ILE A 1 99 ? -4.195 -1.420 10.742 1.00 93.00 99 ILE A O 1
ATOM 784 N N . PHE A 1 100 ? -2.324 -2.072 11.788 1.00 93.00 100 PHE A N 1
ATOM 785 C CA . PHE A 1 100 ? -2.477 -1.137 12.898 1.00 93.00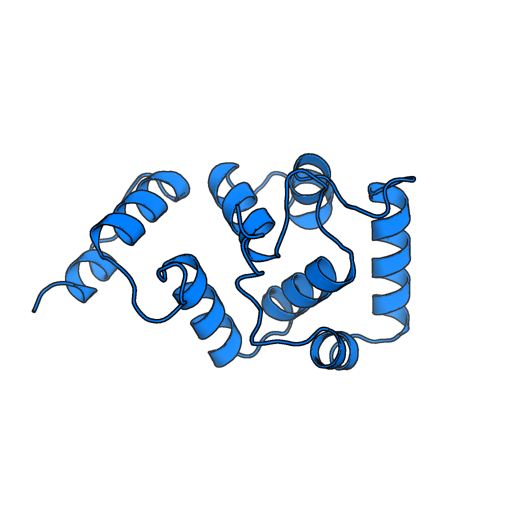 100 PHE A CA 1
ATOM 786 C C . PHE A 1 100 ? -2.506 0.322 12.415 1.00 93.00 100 PHE A C 1
ATOM 788 O O . PHE A 1 100 ? -3.450 1.047 12.714 1.00 93.00 100 PHE A O 1
ATOM 795 N N . ASN A 1 101 ? -1.540 0.738 11.590 1.00 92.56 101 ASN A N 1
ATOM 796 C CA . ASN A 1 101 ? -1.447 2.105 11.067 1.00 92.56 101 ASN A CA 1
ATOM 797 C C . ASN A 1 101 ? -2.617 2.511 10.157 1.00 92.56 101 ASN A C 1
ATOM 799 O O . ASN A 1 101 ? -2.856 3.707 9.980 1.00 92.56 101 ASN A O 1
ATOM 803 N N . LEU A 1 102 ? -3.333 1.552 9.559 1.00 91.38 102 LEU A N 1
ATOM 804 C CA . LEU A 1 102 ? -4.555 1.835 8.801 1.00 91.38 102 LEU A CA 1
ATOM 805 C C . LEU A 1 102 ? -5.670 2.374 9.702 1.00 91.38 102 LEU A C 1
ATOM 807 O O . LEU A 1 102 ? -6.393 3.274 9.279 1.00 91.38 102 LEU A O 1
ATOM 811 N N . PHE A 1 103 ? -5.777 1.848 10.924 1.00 90.88 103 PHE A N 1
ATOM 812 C CA . PHE A 1 103 ? -6.801 2.227 11.902 1.00 90.88 103 PHE A CA 1
ATOM 813 C C . PHE A 1 103 ? -6.306 3.224 12.951 1.00 90.88 103 PHE A C 1
ATOM 815 O O . PHE A 1 103 ? -7.111 3.789 13.687 1.00 90.88 103 PHE A O 1
ATOM 822 N N . ALA A 1 104 ? -4.993 3.419 13.057 1.00 90.62 104 ALA A N 1
ATOM 823 C CA . ALA A 1 104 ? -4.420 4.332 14.025 1.00 90.62 104 ALA A CA 1
ATOM 824 C C . ALA A 1 104 ? -4.711 5.794 13.666 1.00 90.62 104 ALA A C 1
ATOM 826 O O . ALA A 1 104 ? -4.891 6.171 12.497 1.00 90.62 104 ALA A O 1
ATOM 827 N N . ASN A 1 105 ? -4.683 6.630 14.699 1.00 86.75 105 ASN A N 1
ATOM 828 C CA . ASN A 1 105 ? -4.804 8.073 14.581 1.00 86.75 105 ASN A CA 1
ATOM 829 C C . ASN A 1 105 ? -3.717 8.677 13.657 1.00 86.75 105 ASN A C 1
ATOM 831 O O . ASN A 1 105 ? -2.841 7.994 13.112 1.00 86.75 105 ASN A O 1
ATOM 835 N N . GLU A 1 106 ? -3.755 9.991 13.440 1.00 81.69 106 GLU A N 1
ATOM 836 C CA . GLU A 1 106 ? -2.810 10.654 12.527 1.00 81.69 106 GLU A CA 1
ATOM 837 C C . GLU A 1 106 ? -1.340 10.458 12.932 1.00 81.69 106 GLU A C 1
ATOM 839 O O . GLU A 1 106 ? -0.498 10.275 12.057 1.00 81.69 106 GLU A O 1
ATOM 844 N N . SER A 1 107 ? -1.042 10.392 14.236 1.00 83.25 107 SER A N 1
ATOM 845 C CA . SER A 1 107 ? 0.309 10.124 14.748 1.00 83.25 107 SER A CA 1
ATOM 846 C C . SER A 1 107 ? 0.708 8.643 14.754 1.00 83.25 107 SER A C 1
ATOM 848 O O . SER A 1 107 ? 1.836 8.330 15.122 1.00 83.25 107 SER A O 1
ATOM 850 N N . GLY A 1 108 ? -0.196 7.725 14.393 1.00 84.19 108 GLY A N 1
ATOM 851 C CA . GLY A 1 108 ? 0.072 6.284 14.376 1.00 84.19 108 GLY A CA 1
ATOM 852 C C . GLY A 1 108 ? 0.301 5.664 15.759 1.00 84.19 108 GLY A C 1
ATOM 853 O O . GLY A 1 108 ? 0.986 4.652 15.857 1.00 84.19 108 GLY A O 1
ATOM 854 N N . SER A 1 109 ? -0.210 6.276 16.832 1.00 87.81 109 SER A N 1
ATOM 855 C CA . SER A 1 109 ? 0.120 5.889 18.213 1.00 87.81 109 SER A CA 1
ATOM 856 C C . SER A 1 109 ? -0.945 5.029 18.889 1.00 87.81 109 SER A C 1
ATOM 858 O O . SER A 1 109 ? -0.607 4.156 19.685 1.00 87.81 109 SER A O 1
ATOM 860 N N . TYR A 1 110 ? -2.222 5.246 18.581 1.00 90.12 110 TYR A N 1
ATOM 861 C CA . TYR A 1 110 ? -3.336 4.466 19.124 1.00 90.12 110 TYR A CA 1
ATOM 862 C C . TYR A 1 110 ? -4.483 4.366 18.118 1.00 90.12 110 TYR A C 1
ATOM 864 O O . TYR A 1 110 ? -4.583 5.171 17.191 1.00 90.12 110 TYR A O 1
ATOM 872 N N .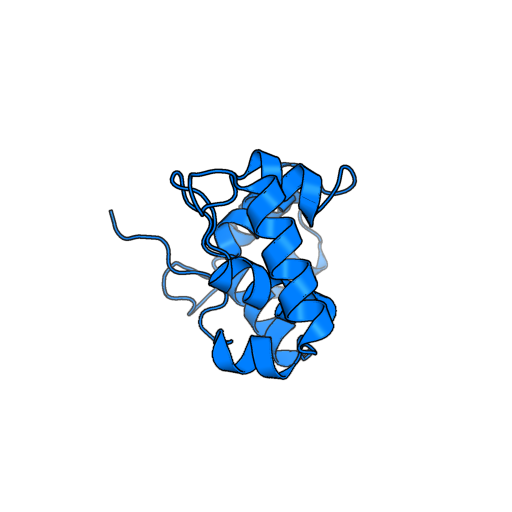 VAL A 1 111 ? -5.356 3.377 18.321 1.00 92.19 111 VAL A N 1
ATOM 873 C CA . VAL A 1 111 ? -6.573 3.155 17.531 1.00 92.19 111 VAL A CA 1
ATOM 874 C C . VAL A 1 111 ? -7.780 3.570 18.365 1.00 92.19 111 VAL A C 1
ATOM 876 O O . VAL A 1 111 ? -7.950 3.092 19.486 1.00 92.19 111 VAL A O 1
ATOM 879 N N . VAL A 1 112 ? -8.623 4.443 17.815 1.00 91.69 112 VAL A N 1
ATOM 880 C CA . VAL A 1 112 ? -9.895 4.830 18.438 1.00 91.69 112 VAL A CA 1
ATOM 881 C C . VAL A 1 112 ? -10.971 3.846 18.000 1.00 91.69 112 VAL A C 1
ATOM 883 O O . VAL A 1 112 ? -11.151 3.604 16.804 1.00 91.69 112 VAL A O 1
ATOM 886 N N . ARG A 1 113 ? -11.701 3.281 18.967 1.00 91.56 113 ARG A N 1
ATOM 887 C CA . ARG A 1 113 ? -12.736 2.272 18.718 1.00 91.56 113 ARG A CA 1
ATOM 888 C C . ARG A 1 113 ? -13.745 2.751 17.679 1.00 91.56 113 ARG A C 1
ATOM 890 O O . ARG A 1 113 ? -14.011 2.049 16.708 1.00 91.56 113 ARG A O 1
ATOM 897 N N . GLU A 1 114 ? -14.302 3.939 17.874 1.00 91.50 114 GLU A N 1
ATOM 898 C CA . GLU A 1 114 ? -15.351 4.502 17.027 1.00 91.50 114 GLU A CA 1
ATOM 899 C C . GLU A 1 114 ? -14.870 4.696 15.581 1.00 91.50 114 GLU A C 1
ATOM 901 O O . GLU A 1 114 ? -15.613 4.415 14.636 1.00 91.50 114 GLU A O 1
ATOM 906 N N . GLU A 1 115 ? -13.618 5.121 15.398 1.00 90.50 115 GLU A N 1
ATOM 907 C CA . GLU A 1 115 ? -13.001 5.310 14.081 1.00 90.50 115 GLU A CA 1
ATOM 908 C C . GLU A 1 115 ? -12.776 3.967 13.377 1.00 90.50 115 GLU A C 1
ATOM 910 O O . GLU A 1 115 ? -13.164 3.806 12.216 1.00 90.50 115 GLU A O 1
ATOM 915 N N . MET A 1 116 ? -12.236 2.975 14.094 1.00 91.88 116 MET A N 1
ATOM 916 C CA . MET A 1 116 ? -12.040 1.622 13.570 1.00 91.88 116 MET A CA 1
ATOM 917 C C . MET A 1 116 ? -13.371 0.980 13.178 1.00 91.88 116 MET A C 1
ATOM 919 O O . MET A 1 116 ? -13.513 0.467 12.069 1.00 91.88 116 MET A O 1
ATOM 923 N N . GLU A 1 117 ? -14.374 1.040 14.057 1.00 92.25 117 GLU A N 1
ATO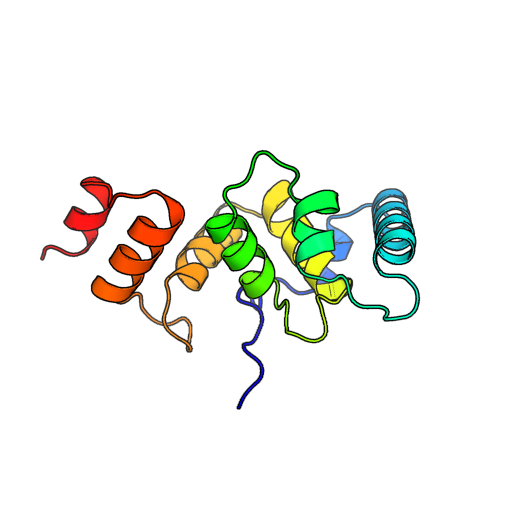M 924 C CA . GLU A 1 117 ? -15.702 0.503 13.773 1.00 92.25 117 GLU A CA 1
ATOM 925 C C . GLU A 1 117 ? -16.359 1.208 12.572 1.00 92.25 117 GLU A C 1
ATOM 927 O O . GLU A 1 117 ? -17.011 0.557 11.756 1.00 92.25 117 GLU A O 1
ATOM 932 N N . THR A 1 118 ? -16.194 2.527 12.433 1.00 91.69 118 THR A N 1
ATOM 933 C CA . THR A 1 118 ? -16.707 3.290 11.281 1.00 91.69 118 THR A CA 1
ATOM 934 C C . THR A 1 118 ? -16.047 2.845 9.980 1.00 91.69 118 THR A C 1
ATOM 936 O O . THR A 1 118 ? -16.731 2.619 8.980 1.00 91.69 118 THR A O 1
ATOM 939 N N . MET A 1 119 ? -14.726 2.672 9.995 1.00 90.06 119 MET A N 1
ATOM 940 C CA . MET A 1 119 ? -13.967 2.225 8.832 1.00 90.06 119 MET A CA 1
ATOM 941 C C . MET A 1 119 ? -14.338 0.797 8.418 1.00 90.06 119 MET A C 1
ATOM 943 O O . MET A 1 119 ? -14.567 0.549 7.237 1.00 90.06 119 MET A O 1
ATOM 947 N N . LEU A 1 120 ? -14.469 -0.121 9.381 1.00 91.62 120 LEU A N 1
ATOM 948 C CA . LEU A 1 120 ? -14.881 -1.503 9.123 1.00 91.62 120 LEU A CA 1
ATOM 949 C C . LEU A 1 120 ? -16.296 -1.582 8.549 1.00 91.62 120 LEU A C 1
ATOM 951 O O . LEU A 1 120 ? -16.504 -2.277 7.565 1.00 91.62 120 LEU A O 1
ATOM 955 N N . ARG A 1 121 ? -17.257 -0.802 9.063 1.00 91.44 121 ARG A N 1
ATOM 956 C CA . ARG A 1 121 ? -18.597 -0.727 8.447 1.00 91.44 121 ARG A CA 1
ATOM 957 C C . ARG A 1 121 ? -18.541 -0.224 7.006 1.00 91.44 121 ARG A C 1
ATOM 959 O O . ARG A 1 121 ? -19.292 -0.706 6.168 1.00 91.44 121 ARG A O 1
ATOM 966 N N . ALA A 1 122 ? -17.667 0.737 6.711 1.00 88.81 122 ALA A N 1
ATOM 967 C CA . ALA A 1 122 ? -17.527 1.275 5.362 1.00 88.81 122 ALA A CA 1
ATOM 968 C C . ALA A 1 122 ? -16.865 0.284 4.384 1.00 88.81 122 ALA A C 1
ATOM 970 O O . ALA A 1 122 ? -17.171 0.317 3.193 1.00 88.81 122 ALA A O 1
ATOM 971 N N . CYS A 1 123 ? -15.963 -0.572 4.871 1.00 88.00 123 CYS A N 1
ATOM 972 C CA . CYS A 1 123 ? -15.259 -1.570 4.061 1.00 88.00 123 CYS A CA 1
ATOM 973 C C . CYS A 1 123 ? -16.031 -2.890 3.925 1.00 88.00 123 CYS A C 1
ATOM 975 O O . CYS A 1 123 ? -16.175 -3.392 2.812 1.00 88.00 123 CYS A O 1
ATOM 977 N N . ASP A 1 124 ? -16.543 -3.409 5.041 1.00 85.38 124 ASP A N 1
ATOM 978 C CA . ASP A 1 124 ? -17.052 -4.778 5.183 1.00 85.38 124 ASP A CA 1
ATOM 979 C C . ASP A 1 124 ? -18.567 -4.822 5.463 1.00 85.38 124 ASP A C 1
ATOM 981 O O . ASP A 1 124 ? -19.160 -5.894 5.537 1.00 85.38 124 ASP A O 1
ATOM 985 N N . GLY A 1 125 ? -19.218 -3.667 5.649 1.00 87.50 125 GLY A N 1
ATOM 986 C CA . GLY A 1 125 ? -20.650 -3.558 5.960 1.00 87.50 125 GLY A CA 1
ATOM 987 C C . GLY A 1 125 ? -21.007 -3.828 7.426 1.00 87.50 125 GLY A C 1
ATOM 988 O O . GLY A 1 125 ? -22.025 -3.337 7.915 1.00 87.50 125 GLY A O 1
ATOM 989 N N . GLU A 1 126 ? -20.157 -4.539 8.164 1.00 89.31 126 GLU A N 1
ATOM 990 C CA . GLU A 1 126 ? -20.369 -4.880 9.569 1.00 89.31 126 GLU A CA 1
ATOM 991 C C . GLU A 1 126 ? -19.079 -4.840 10.397 1.00 89.31 126 GLU A C 1
ATOM 993 O O . GLU A 1 126 ? -17.967 -4.833 9.879 1.00 89.31 126 GLU A O 1
ATOM 9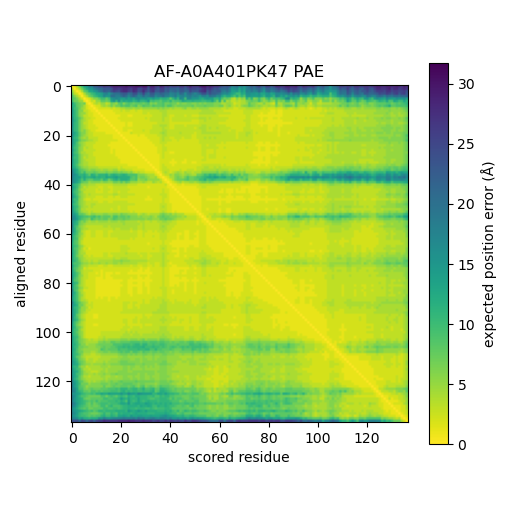98 N N . VAL A 1 127 ? -19.232 -4.819 11.725 1.00 89.81 127 VAL A N 1
ATOM 999 C CA . VAL A 1 127 ? -18.106 -4.938 12.663 1.00 89.81 127 VAL A CA 1
ATOM 1000 C C . VAL A 1 127 ? -18.159 -6.309 13.319 1.00 89.81 127 VAL A C 1
ATOM 1002 O O . VAL A 1 127 ? -19.076 -6.590 14.101 1.00 89.81 127 VAL A O 1
ATOM 1005 N N . GLN A 1 128 ? -17.138 -7.118 13.049 1.00 88.12 128 GLN A N 1
ATOM 1006 C CA . GLN A 1 128 ? -16.952 -8.452 13.618 1.00 88.12 128 GLN A CA 1
ATOM 1007 C C . GLN A 1 128 ? -16.949 -8.421 15.159 1.00 88.12 128 GLN A C 1
ATOM 1009 O O . GLN A 1 128 ? -16.325 -7.561 15.787 1.00 88.12 128 GLN A O 1
ATOM 1014 N N . LEU A 1 129 ? -17.607 -9.402 15.789 1.00 87.12 129 LEU A N 1
ATOM 1015 C CA . LEU A 1 129 ? -17.703 -9.507 17.256 1.00 87.12 129 LEU A CA 1
ATOM 1016 C C . LEU A 1 129 ? -16.330 -9.595 17.936 1.00 87.12 129 LEU A C 1
ATOM 1018 O O . LEU A 1 129 ? -16.158 -9.047 19.022 1.00 87.12 129 LEU A O 1
ATOM 1022 N N . GLY A 1 130 ? -15.361 -10.262 17.301 1.00 87.06 130 GLY A N 1
ATOM 1023 C CA . GLY A 1 130 ? -13.991 -10.357 17.813 1.00 87.06 130 GLY A CA 1
ATOM 1024 C C . GLY A 1 130 ? -13.344 -8.985 17.993 1.00 87.06 130 GLY A C 1
ATOM 1025 O O . GLY A 1 130 ? -12.794 -8.716 19.053 1.00 87.06 130 GLY A O 1
ATOM 1026 N N . VAL A 1 131 ? -13.512 -8.088 17.014 1.00 85.88 131 VAL A N 1
ATOM 1027 C CA . VAL A 1 131 ? -12.985 -6.715 17.078 1.00 85.88 131 VAL A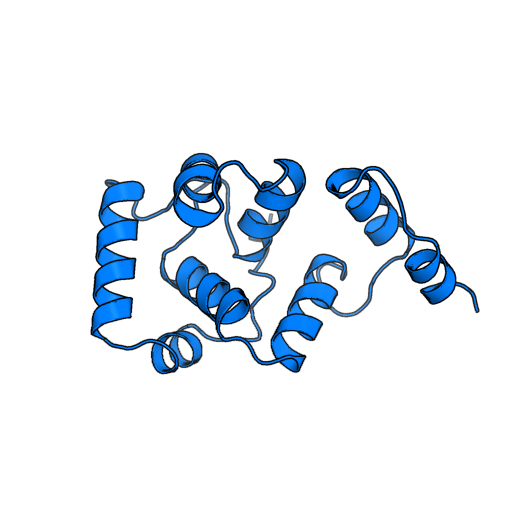 CA 1
ATOM 1028 C C . VAL A 1 131 ? -13.652 -5.928 18.199 1.00 85.88 131 VAL A C 1
ATOM 1030 O O . VAL A 1 131 ? -12.967 -5.262 18.965 1.00 85.88 131 VAL A O 1
ATOM 1033 N N . LYS A 1 132 ? -14.977 -6.045 18.359 1.00 86.44 132 LYS A N 1
ATOM 1034 C CA . LYS A 1 132 ? -15.694 -5.355 19.447 1.00 86.44 132 LYS A CA 1
ATOM 1035 C C . LYS A 1 132 ? -15.154 -5.742 20.822 1.00 86.44 132 LYS A C 1
ATOM 1037 O O . LYS A 1 132 ? -15.038 -4.878 21.680 1.00 86.44 132 LYS A O 1
ATOM 1042 N N . LYS A 1 133 ? -14.805 -7.019 21.019 1.00 88.44 133 LYS A N 1
ATOM 1043 C CA . LYS A 1 133 ? -14.248 -7.528 22.283 1.00 88.44 133 LYS A CA 1
ATOM 1044 C C . LYS A 1 133 ? -12.851 -6.986 22.592 1.00 88.44 133 LYS A C 1
ATOM 1046 O O . LYS A 1 133 ? -12.504 -6.928 23.761 1.00 88.44 133 LYS A O 1
ATOM 1051 N N . CYS A 1 134 ? -12.076 -6.557 21.594 1.00 85.75 134 CYS A N 1
ATOM 1052 C CA . CYS A 1 134 ? -10.751 -5.963 21.815 1.00 85.75 134 CYS A CA 1
ATOM 1053 C C . CYS A 1 134 ? -10.797 -4.611 22.547 1.00 85.75 134 CYS A C 1
ATOM 1055 O O . CYS A 1 134 ? -9.765 -4.169 23.037 1.00 85.75 134 CYS A O 1
ATOM 1057 N N . PHE A 1 135 ? -11.965 -3.964 22.612 1.00 84.62 135 PHE A N 1
ATOM 1058 C CA . PHE A 1 135 ? -12.159 -2.656 23.249 1.00 84.62 135 PHE A CA 1
ATOM 1059 C C . PHE A 1 135 ? -13.039 -2.716 24.505 1.00 84.62 135 PHE A C 1
ATOM 1061 O O . PHE A 1 135 ? -13.501 -1.679 24.979 1.00 84.62 135 PHE A O 1
ATOM 1068 N N . VAL A 1 136 ? -13.341 -3.917 25.000 1.00 80.88 136 VAL A N 1
ATOM 1069 C CA . VAL A 1 136 ? -14.060 -4.101 26.262 1.00 80.88 136 VAL A CA 1
ATOM 1070 C C . VAL A 1 136 ? -13.013 -4.431 27.320 1.00 80.88 136 VAL A C 1
ATOM 1072 O O . VAL A 1 136 ? -12.469 -5.533 27.304 1.00 80.88 136 VAL A O 1
ATOM 1075 N N . GLU A 1 137 ? -12.710 -3.459 28.180 1.00 58.53 137 GLU A N 1
ATOM 1076 C CA . GLU A 1 137 ? -12.126 -3.717 29.505 1.00 58.53 137 GLU A CA 1
ATOM 1077 C C . GLU A 1 137 ? -13.214 -4.204 30.469 1.00 58.53 137 GLU A C 1
ATOM 1079 O O . GLU A 1 137 ? -14.338 -3.643 30.429 1.00 58.53 137 GLU A O 1
#

Mean predicted aligned error: 4.8 Å

Nearest PDB structures (foldseek):
  4f0z-assembly1_B  TM=6.974E-01  e=6.369E-03  Homo sapiens
  3ll8-assembly2_D  TM=7.125E-01  e=9.796E-03  Homo sapiens
  7rro-assembly1_I4  TM=5.982E-01  e=3.565E-02  Bos taurus
  7rro-assembly1_I3  TM=5.752E-01  e=3.202E-02  Bos taurus
  4i5k-assembly2_B  TM=5.863E-01  e=2.223E-01  Homo sapiens

=== Feature glossary ===
The record interleaves many kinds of information about one protein. Here is each kind framed as the question it answers.

Q: What does the local fold look like, residue by residue?
A: The Foldseek 3Di string encodes local tertiary geometry as a 20-letter alphabet — one character per residue — derived from the relative positions of nearby Cα atoms. Unlike the amino-acid sequence, 3Di is a direct function of the 3D structure, so two proteins with the same fold have similar 3Di strings even at low sequence identity.

Q: Which residues are in helices, strands, or loops?
A: The SS8 string is DSSP's per-residue secondary-structure call. α-helix (H) means an i→i+4 H-bond ladder; β-strand (E) means the residue participates in a β-sheet; 3₁₀ (G) and π (I) are tighter and wider helices; T/S are turns/bends; '-' is loop.

Q: How big and how compact is the whole molecule?
A: Radius of gyration (Rg) is the root-mean-square distance of Cα atoms from their centroid — a single number for overall size and compactness. A globular domain of N residues has Rg ≈ 2.2·N^0.38 Å; an extended or disordered chain has a much larger Rg. The Cα contact count is the number of residue pairs whose Cα atoms are within 8 Å and are more than four positions apart in sequence — a standard proxy for tertiary packing density. The bounding box is the smallest axis-aligned box enclosing all Cα atoms.

Q: Where is each backbone atom in 3D?
A: Structure coordinates are given as an mmCIF _atom_site loop: one row per atom with element, residue name, chain id, sequence number, and x/y/z position in Å. Only the four main-chain atoms per residue are included here; side chains are omitted to keep the record compact.

Q: What is the amino-acid chain?
A: Primary structure: the covalent order of the twenty standard amino acids along the backbone. Two proteins with the same sequence will (almost always) fold to the same structure; two with 30% identity often share a fold but not the details.

Q: What if only a Cα trace is available?
A: Three-state secondary structure (P-SEA) collapses the eight DSSP classes into helix (a), strand (b), and coil (c). P-SEA assigns these from Cα geometry alone — distances and angles — without requiring backbone oxygens, so it works on any Cα trace.

Q: What family and function is it annotated with?
A: Database cross-references. InterPro integrates a dozen domain/family signature databases into unified entries with residue-range hits. GO terms attach function/process/location labels with evidence codes. CATH codes position the fold in a four-level structural taxonomy. Organism is the NCBI-taxonomy species name.

Q: How confident is the AlphaFold model at each residue?
A: pLDDT is the predicted lDDT-Cα score: AlphaFold's confidence that the local environment of each residue (all inter-atomic distances within 15 Å) is correctly placed. It is a per-residue number between 0 and 100, with higher meaning more reliable.

Q: How mobile is each atom in the crystal?
A: B-factor (Debye–Waller factor) reflects atomic displacement in the crystal lattice. It is an experimental observable (units Å²), not a prediction; low values mean the atom is pinned down, high values mean it moves or is heterogeneous across the crystal.

Q: Which residues are buried vs exposed?
A: SASA measures how much of the protein is reachable by solvent. It is computed by rolling a water-sized probe over the atomic surface and summing the exposed area (Å²). Per-residue SASA distinguishes core (buried, low SASA) from surface (exposed, high SASA) residues; total SASA is a whole-molecule size measure.

Q: What do the diagnostic plots show?
A: Plot images: a contact map (which residues are close in 3D, as an N×N binary image), a Ramachandran scatter (backbone torsion angles, revealing secondary-structure composition at a glance), and — for AlphaFold structures — a PAE heatmap (pairwise prediction confidence).

Q: What known structures does this most resemble?
A: The Foldseek nei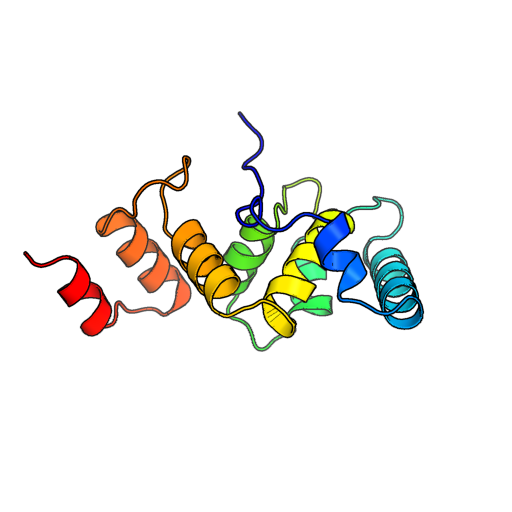ghbor list gives the closest experimentally determined structures in the PDB, ranked by structural alignment. TM-score near 1 means near-identical fold; near 0.3 means only rough topology match. This is how one finds what a novel AlphaFold prediction most resembles in the solved-structure universe.

Q: Are the domains correctly placed relative to each other?
A: Predicted aligned error is AlphaFold's pairwise confidence. Unlike pLDDT (per-residue), PAE is per-residue-pair and captures whether two parts of the structure are correctly placed relative to each other. Units are ångströms of expected positional error.

Q: What do the rendered images show?
A: Structure images are PyMOL renders from six orthogonal camera directions. Cartoon representation draws helices as coils and strands as arrows; sticks shows the backbone as bonds; surface shows the solvent-excluded envelope. Rainbow coloring maps sequence position to hue (blue→red, N→C); chain coloring assigns a distinct color per polypeptide.

Q: What are the backbone torsion angles?
A: φ (phi) and ψ (psi) are the two rotatable backbone dihedrals per residue: φ is the C(i-1)–N–Cα–C torsion, ψ is the N–Cα–C–N(i+1) torsion, both in degrees on (−180°, 180°]. α-helical residues cluster near (−60°, −45°); β-strand residues near (−120°, +130°). A Ramachandran plot is simply a scatter of (φ, ψ) for every residue.